Protein AF-A0AAW1WBV0-F1 (afdb_monomer_lite)

pLDDT: mean 77.73, std 15.27, range [37.0, 90.62]

Structure (mmCIF, N/CA/C/O backbone):
data_AF-A0AAW1WBV0-F1
#
_entry.id   AF-A0AAW1WBV0-F1
#
loop_
_atom_site.group_PDB
_atom_site.id
_atom_site.type_symbol
_atom_site.label_atom_id
_atom_site.label_alt_id
_atom_site.label_comp_id
_atom_site.label_asym_id
_atom_site.label_entity_id
_atom_site.label_seq_id
_atom_site.pdbx_PDB_ins_code
_atom_site.Cartn_x
_atom_site.Cartn_y
_atom_site.Cartn_z
_atom_site.occupancy
_atom_site.B_iso_or_equiv
_atom_site.auth_seq_id
_atom_site.auth_comp_id
_atom_site.auth_asym_id
_atom_site.auth_atom_id
_atom_site.pdbx_PDB_model_num
ATOM 1 N N . MET A 1 1 ? 21.674 -4.248 -13.959 1.00 56.50 1 MET A N 1
ATOM 2 C CA . MET A 1 1 ? 20.969 -5.221 -13.102 1.00 56.50 1 MET A CA 1
ATOM 3 C C . MET A 1 1 ? 19.885 -5.857 -13.967 1.00 56.50 1 MET A C 1
ATOM 5 O O . MET A 1 1 ? 18.923 -5.172 -14.277 1.00 56.50 1 MET A O 1
ATOM 9 N N . GLY A 1 2 ? 20.117 -7.059 -14.505 1.00 86.44 2 GLY A N 1
ATOM 10 C CA . GLY A 1 2 ? 19.232 -7.716 -15.482 1.00 86.44 2 GLY A CA 1
ATOM 11 C C . GLY A 1 2 ? 18.183 -8.592 -14.804 1.00 86.44 2 GLY A C 1
ATOM 12 O O . GLY A 1 2 ? 18.344 -9.802 -14.777 1.00 86.44 2 GLY A O 1
ATOM 13 N N . ALA A 1 3 ? 17.177 -7.971 -14.188 1.00 87.50 3 ALA A N 1
ATOM 14 C CA . ALA A 1 3 ? 16.049 -8.687 -13.596 1.00 87.50 3 ALA A CA 1
ATOM 15 C C . ALA A 1 3 ? 14.927 -8.845 -14.631 1.00 87.50 3 ALA A C 1
ATOM 17 O O . ALA A 1 3 ? 14.568 -7.864 -15.282 1.00 87.50 3 ALA A O 1
ATOM 18 N N . ASP A 1 4 ? 14.375 -10.053 -14.745 1.00 87.75 4 ASP A N 1
ATOM 19 C CA . ASP A 1 4 ? 13.264 -10.372 -15.653 1.00 87.75 4 ASP A CA 1
ATOM 20 C C . ASP A 1 4 ? 11.880 -10.030 -15.062 1.00 87.75 4 ASP A C 1
ATOM 22 O O . ASP A 1 4 ? 10.893 -9.959 -15.791 1.00 87.75 4 ASP A O 1
ATOM 26 N N . GLU A 1 5 ? 11.797 -9.767 -13.750 1.00 85.06 5 GLU A N 1
ATOM 27 C CA . GLU A 1 5 ? 10.549 -9.467 -13.038 1.00 85.06 5 GLU A CA 1
ATOM 28 C C . GLU A 1 5 ? 10.728 -8.362 -11.984 1.00 85.06 5 GLU A C 1
ATOM 30 O O . GLU A 1 5 ? 11.795 -8.206 -11.383 1.00 85.06 5 GLU A O 1
ATOM 35 N N . TYR A 1 6 ? 9.651 -7.607 -11.728 1.00 84.31 6 TYR A N 1
ATOM 36 C CA . TYR A 1 6 ? 9.616 -6.517 -10.749 1.00 84.31 6 T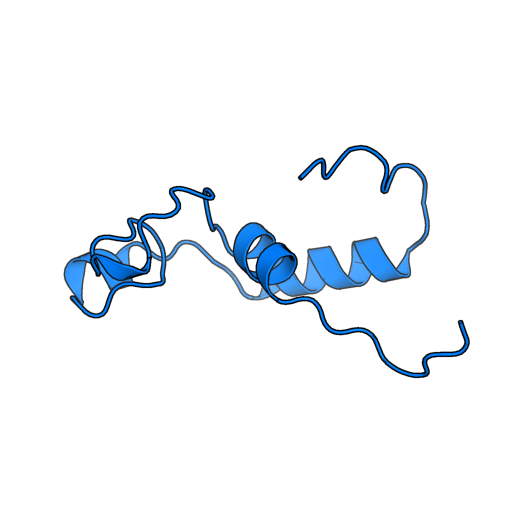YR A CA 1
ATOM 37 C C . TYR A 1 6 ? 8.400 -6.650 -9.827 1.00 84.31 6 TYR A C 1
ATOM 39 O O . TYR A 1 6 ? 7.258 -6.671 -10.286 1.00 84.31 6 TYR A O 1
ATOM 47 N N . GLY A 1 7 ? 8.643 -6.703 -8.516 1.00 85.62 7 GLY A N 1
ATOM 48 C CA . GLY A 1 7 ? 7.597 -6.754 -7.494 1.00 85.62 7 GLY A CA 1
ATOM 49 C C . GLY A 1 7 ? 7.302 -5.380 -6.888 1.00 85.62 7 GLY A C 1
ATOM 50 O O . GLY A 1 7 ? 8.209 -4.707 -6.401 1.00 85.62 7 GLY A O 1
ATOM 51 N N . PHE A 1 8 ? 6.025 -4.988 -6.850 1.00 86.31 8 PHE A N 1
ATOM 52 C CA . PHE A 1 8 ? 5.563 -3.743 -6.225 1.00 86.31 8 PHE A CA 1
ATOM 53 C C . PHE A 1 8 ? 4.615 -4.046 -5.061 1.00 86.31 8 PHE A C 1
ATOM 55 O O . PHE A 1 8 ? 3.437 -4.314 -5.265 1.00 86.31 8 PHE A O 1
ATOM 62 N N . GLY A 1 9 ? 5.134 -3.998 -3.830 1.00 87.25 9 GLY A N 1
ATOM 63 C CA . GLY A 1 9 ? 4.345 -4.198 -2.607 1.00 87.25 9 GLY A CA 1
ATOM 64 C C . GLY A 1 9 ? 3.739 -2.891 -2.098 1.00 87.25 9 GLY A C 1
ATOM 65 O O . GLY A 1 9 ? 2.586 -2.571 -2.373 1.00 87.25 9 GLY A O 1
ATOM 66 N N . SER A 1 10 ? 4.538 -2.091 -1.387 1.00 86.62 10 SER A N 1
ATOM 67 C CA . SER A 1 10 ? 4.088 -0.846 -0.741 1.00 86.62 10 SER A CA 1
ATOM 68 C C . SER A 1 10 ? 3.429 0.139 -1.706 1.00 86.62 10 SER A C 1
ATOM 70 O O . SER A 1 10 ? 2.417 0.745 -1.372 1.00 86.62 10 SER A O 1
ATOM 72 N N . VAL A 1 11 ? 3.970 0.268 -2.920 1.00 87.44 11 VAL A N 1
ATOM 73 C CA . VAL A 1 11 ? 3.447 1.203 -3.926 1.00 87.44 11 VAL A CA 1
ATOM 74 C C . VAL A 1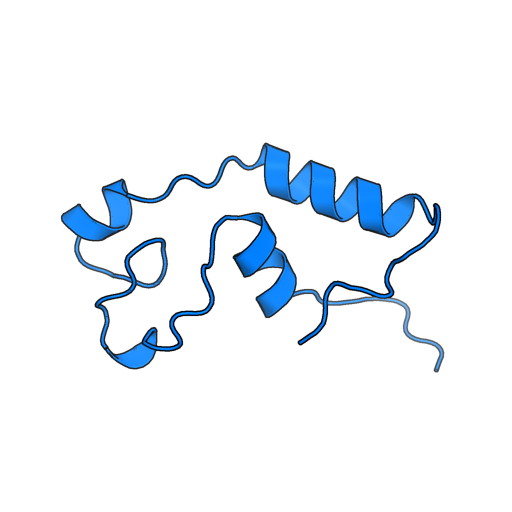 11 ? 2.084 0.750 -4.456 1.00 87.44 11 VAL A C 1
ATOM 76 O O . VAL A 1 11 ? 1.194 1.579 -4.621 1.00 87.44 11 VAL A O 1
ATOM 79 N N . ALA A 1 12 ? 1.871 -0.559 -4.622 1.00 86.88 12 ALA A N 1
ATOM 80 C CA . ALA A 1 12 ? 0.559 -1.091 -4.983 1.00 86.88 12 ALA A CA 1
ATOM 81 C C . ALA A 1 12 ? -0.474 -0.850 -3.869 1.00 86.88 12 ALA A C 1
ATOM 83 O O . ALA A 1 12 ? -1.634 -0.568 -4.152 1.00 86.88 12 ALA A O 1
ATOM 84 N N . MET A 1 13 ? -0.051 -0.887 -2.602 1.00 86.81 13 MET A N 1
ATOM 85 C CA . MET A 1 13 ? -0.937 -0.600 -1.466 1.00 86.81 13 MET A CA 1
ATOM 86 C C . MET A 1 13 ? -1.335 0.877 -1.419 1.00 86.81 13 MET A C 1
ATOM 88 O O . MET A 1 13 ? -2.447 1.211 -1.029 1.00 86.81 13 MET A O 1
ATOM 92 N N . ILE A 1 14 ? -0.428 1.777 -1.801 1.00 87.12 14 ILE A N 1
ATOM 93 C CA . ILE A 1 14 ? -0.721 3.212 -1.902 1.00 87.12 14 ILE A CA 1
ATOM 94 C C . ILE A 1 14 ? -1.712 3.459 -3.041 1.00 87.12 14 ILE A C 1
ATOM 96 O O . ILE A 1 14 ? -2.690 4.174 -2.842 1.00 87.12 14 ILE A O 1
ATOM 100 N N . ALA A 1 15 ? -1.517 2.805 -4.189 1.00 86.50 15 ALA A N 1
ATOM 101 C CA . ALA A 1 15 ? -2.436 2.897 -5.322 1.00 86.50 15 ALA A CA 1
ATOM 102 C C . ALA A 1 15 ? -3.864 2.418 -4.990 1.00 86.50 15 ALA A C 1
ATOM 104 O O . ALA A 1 15 ? -4.812 2.917 -5.583 1.00 86.50 15 ALA A O 1
ATOM 105 N N . THR A 1 16 ? -4.039 1.505 -4.026 1.00 85.19 16 THR A N 1
ATOM 106 C CA . THR A 1 16 ? -5.365 1.063 -3.547 1.00 85.19 16 THR A CA 1
ATOM 107 C C . THR A 1 16 ? -5.933 1.878 -2.382 1.00 85.19 16 THR A C 1
ATOM 109 O O . THR A 1 16 ? -7.052 1.600 -1.952 1.00 85.19 16 THR A O 1
ATOM 112 N N . GLY A 1 17 ? -5.203 2.871 -1.858 1.00 85.62 17 GLY A N 1
ATOM 113 C CA . GLY A 1 17 ? -5.695 3.773 -0.807 1.00 85.62 17 GLY A CA 1
ATOM 114 C C . GLY A 1 17 ? -4.940 3.739 0.527 1.00 85.62 17 GLY A C 1
ATOM 115 O O . GLY A 1 17 ? -5.418 4.297 1.513 1.00 85.62 17 GLY A O 1
ATOM 116 N N . CYS A 1 18 ? -3.762 3.113 0.616 1.00 88.88 18 CYS A N 1
ATOM 117 C CA . CYS A 1 18 ? -2.914 3.228 1.805 1.00 88.88 18 CYS A CA 1
ATOM 118 C C . CYS A 1 18 ? -2.414 4.670 1.995 1.00 88.88 18 CYS A C 1
ATOM 120 O O . CYS A 1 18 ? -1.627 5.176 1.202 1.00 88.88 18 CYS A O 1
ATOM 122 N N . VAL A 1 19 ? -2.794 5.298 3.110 1.00 87.12 19 VAL A N 1
ATOM 123 C CA . VAL A 1 19 ? -2.363 6.659 3.496 1.00 87.12 19 VAL A CA 1
ATOM 124 C C . VAL A 1 19 ? -1.021 6.702 4.238 1.00 87.12 19 VAL A C 1
ATOM 126 O O . VAL A 1 19 ? -0.654 7.723 4.806 1.00 87.12 19 VAL A O 1
ATOM 129 N N . MET A 1 20 ? -0.295 5.580 4.295 1.00 87.69 20 MET A N 1
ATOM 130 C CA . MET A 1 20 ? 0.999 5.469 4.983 1.00 87.69 20 MET A CA 1
ATOM 131 C C . MET A 1 20 ? 0.973 5.904 6.462 1.00 87.69 20 MET A C 1
ATOM 133 O O . MET A 1 20 ? 1.937 6.461 6.971 1.00 87.69 20 MET A O 1
ATOM 137 N N . ALA A 1 21 ? -0.093 5.562 7.195 1.00 86.69 21 ALA A N 1
ATOM 138 C CA . ALA A 1 21 ? -0.214 5.849 8.632 1.00 86.69 21 ALA A CA 1
ATOM 139 C C . ALA A 1 21 ? 0.757 5.044 9.528 1.00 86.69 21 ALA A C 1
ATOM 141 O O . ALA A 1 21 ? 0.913 5.357 10.701 1.00 86.69 21 ALA A O 1
ATOM 142 N N . ARG A 1 22 ? 1.394 3.984 9.001 1.00 89.19 22 ARG A N 1
ATOM 143 C CA . ARG A 1 22 ? 2.387 3.126 9.697 1.00 89.19 22 ARG A CA 1
ATOM 144 C C . ARG A 1 22 ? 1.903 2.431 10.985 1.00 89.19 22 ARG A C 1
ATOM 146 O O . ARG A 1 22 ? 2.710 1.873 11.719 1.00 89.19 22 ARG A O 1
ATOM 153 N N . ILE A 1 23 ? 0.594 2.352 11.202 1.00 89.19 23 ILE A N 1
ATOM 154 C CA . ILE A 1 23 ? -0.045 1.664 12.342 1.00 89.19 23 ILE A CA 1
ATOM 155 C C . ILE A 1 23 ? -0.555 0.254 12.001 1.00 89.19 23 ILE A C 1
ATOM 157 O O . ILE A 1 23 ? -1.456 -0.271 12.651 1.00 89.19 23 ILE A O 1
ATOM 161 N N . CYS A 1 24 ? -0.010 -0.376 10.956 1.00 89.75 24 CYS A N 1
ATOM 162 C CA . CYS A 1 24 ? -0.509 -1.663 10.458 1.00 89.75 24 CYS A CA 1
ATOM 163 C C . CYS A 1 24 ? -0.458 -2.776 11.524 1.00 89.75 24 CYS A C 1
ATOM 165 O O . CYS A 1 24 ? -1.351 -3.610 11.585 1.00 89.75 24 CYS A O 1
ATOM 167 N N . HIS A 1 25 ? 0.542 -2.757 12.410 1.00 90.62 25 HIS A N 1
ATOM 168 C CA . HIS A 1 25 ? 0.708 -3.741 13.487 1.00 90.62 25 HIS A CA 1
ATOM 169 C C . HIS A 1 25 ? -0.328 -3.605 14.618 1.00 90.62 25 HIS A C 1
ATOM 171 O O . HIS A 1 25 ? -0.494 -4.523 15.414 1.00 90.62 25 HIS A O 1
ATOM 177 N N . THR A 1 26 ? -1.027 -2.471 14.705 1.00 87.81 26 THR A N 1
ATOM 178 C CA . THR A 1 26 ? -1.996 -2.175 15.772 1.00 87.81 26 THR A CA 1
ATOM 179 C C . THR A 1 26 ? -3.416 -2.623 15.408 1.00 87.81 26 THR A C 1
ATOM 181 O O . THR A 1 26 ? -4.338 -2.390 16.182 1.00 87.81 26 THR A O 1
ATOM 184 N N . ASN A 1 27 ? -3.625 -3.221 14.227 1.00 84.62 27 ASN A N 1
ATOM 185 C CA . ASN A 1 27 ? -4.937 -3.655 13.718 1.00 84.62 27 ASN A CA 1
ATOM 186 C C . ASN A 1 27 ? -5.993 -2.527 13.611 1.00 84.62 27 ASN A C 1
ATOM 188 O O . ASN A 1 27 ? -7.181 -2.790 13.444 1.00 84.62 27 ASN A O 1
ATOM 192 N N . ASN A 1 28 ? -5.557 -1.265 13.663 1.00 85.12 28 ASN A N 1
ATOM 193 C CA . ASN A 1 28 ? -6.391 -0.057 13.624 1.00 85.12 28 ASN A CA 1
ATOM 194 C C . ASN A 1 28 ? -6.137 0.773 12.350 1.00 85.12 28 ASN A C 1
ATOM 196 O O . ASN A 1 28 ? -6.231 1.998 12.346 1.00 85.12 28 ASN A O 1
ATOM 200 N N . CYS A 1 29 ? -5.754 0.112 11.257 1.00 85.62 29 CYS A N 1
ATOM 201 C CA . CYS A 1 29 ? -5.558 0.755 9.969 1.00 85.62 29 CYS A CA 1
ATOM 202 C C . CYS A 1 29 ? -6.907 1.281 9.439 1.00 85.62 29 CYS A C 1
ATOM 204 O O . CYS A 1 29 ? -7.843 0.500 9.296 1.00 85.62 29 CYS A O 1
ATOM 206 N N . PRO A 1 30 ? -7.023 2.567 9.070 1.00 79.25 30 PRO A N 1
ATOM 207 C CA . PRO A 1 30 ? -8.306 3.147 8.669 1.00 79.25 30 PRO A CA 1
ATOM 208 C C . PRO A 1 30 ? -8.840 2.639 7.321 1.00 79.25 30 PRO A C 1
ATOM 210 O O . PRO A 1 30 ? -9.969 2.970 6.974 1.00 79.25 30 PRO A O 1
ATOM 213 N N . VAL A 1 31 ? -8.030 1.897 6.552 1.00 78.94 31 VAL A N 1
ATOM 214 C CA . VAL A 1 31 ? -8.292 1.618 5.132 1.00 78.94 31 VAL A CA 1
ATOM 215 C C . VAL A 1 31 ? -8.332 0.138 4.759 1.00 78.94 31 VAL A C 1
ATOM 217 O O . VAL A 1 31 ? -9.240 -0.244 4.034 1.00 78.94 31 VAL A O 1
ATOM 220 N N . TRP A 1 32 ? -7.372 -0.705 5.174 1.00 65.62 32 TRP A N 1
ATOM 221 C CA . TRP A 1 32 ? -7.328 -2.078 4.630 1.00 65.62 32 TRP A CA 1
ATOM 222 C C . TRP A 1 32 ? -6.610 -3.140 5.485 1.00 65.62 32 TRP A C 1
ATOM 224 O O . TRP A 1 32 ? -6.990 -4.303 5.439 1.00 65.62 32 TRP A O 1
ATOM 234 N N . CYS A 1 33 ? -5.600 -2.785 6.290 1.00 78.31 33 CYS A N 1
ATOM 235 C CA . CYS A 1 33 ? -4.792 -3.768 7.037 1.00 78.31 33 CYS A CA 1
ATOM 236 C C . CYS A 1 33 ? -5.417 -4.179 8.391 1.00 78.31 33 CYS A C 1
ATOM 238 O O . CYS A 1 33 ? -4.713 -4.569 9.319 1.00 78.31 33 CYS A O 1
ATOM 240 N N . SER A 1 34 ? -6.737 -4.036 8.520 1.00 84.06 34 SER A N 1
ATOM 241 C CA . SER A 1 34 ? -7.490 -4.290 9.747 1.00 84.06 34 SER A CA 1
ATOM 242 C C . SER A 1 34 ? -8.406 -5.500 9.585 1.00 84.06 34 SER A C 1
ATOM 244 O O . SER A 1 34 ? -9.114 -5.624 8.590 1.00 84.06 34 SER A O 1
ATOM 246 N N . GLN A 1 35 ? -8.396 -6.385 10.580 1.00 84.31 35 GLN A N 1
ATOM 247 C CA . GLN A 1 35 ? -9.319 -7.513 10.707 1.00 84.31 35 GLN A CA 1
ATOM 248 C C . GLN A 1 35 ? -10.756 -7.137 11.121 1.00 84.31 35 GLN A C 1
ATOM 250 O O . GLN A 1 35 ? -11.661 -7.839 10.674 1.00 84.31 35 GLN A O 1
ATOM 255 N N . PRO A 1 36 ? -11.026 -6.101 11.953 1.00 85.00 36 PRO A N 1
ATOM 256 C CA . PRO A 1 36 ? -12.408 -5.771 12.304 1.00 85.00 36 PRO A CA 1
ATOM 257 C C . PRO A 1 36 ? -13.226 -5.346 11.075 1.00 85.00 36 PRO A C 1
ATOM 259 O O . PRO A 1 36 ? -12.813 -4.482 10.299 1.00 85.00 36 PRO A O 1
ATOM 262 N N . GLU A 1 37 ? -14.413 -5.942 10.929 1.00 83.62 37 GLU A N 1
ATOM 263 C CA . GLU A 1 37 ? -15.297 -5.785 9.762 1.00 83.62 37 GLU A CA 1
ATOM 264 C C . GLU A 1 37 ? -15.700 -4.320 9.525 1.00 83.62 37 GLU A C 1
ATOM 266 O O . GLU A 1 37 ? -15.758 -3.853 8.391 1.00 83.62 37 GLU A O 1
ATOM 271 N N . GLU A 1 38 ? -15.883 -3.553 10.602 1.00 85.19 38 GLU A N 1
ATOM 272 C CA . GLU A 1 38 ? -16.259 -2.134 10.554 1.00 85.19 38 GLU A CA 1
ATOM 273 C C . GLU A 1 38 ? -15.162 -1.226 9.958 1.00 85.19 38 GLU A C 1
ATOM 275 O O . GLU A 1 38 ? -15.465 -0.191 9.358 1.00 85.19 38 GLU A O 1
ATOM 280 N N . LEU A 1 39 ? -13.886 -1.608 10.101 1.00 82.69 39 LEU A N 1
ATOM 281 C CA . LEU A 1 39 ? -12.753 -0.939 9.454 1.00 82.69 39 LEU A CA 1
ATOM 282 C C . LEU A 1 39 ? -12.561 -1.481 8.034 1.00 82.69 39 LEU A C 1
ATOM 284 O O . LEU A 1 39 ? -12.188 -0.724 7.142 1.00 82.69 39 LEU A O 1
ATOM 288 N N . ARG A 1 40 ? -12.861 -2.764 7.795 1.00 83.12 40 ARG A N 1
ATOM 289 C CA . ARG A 1 40 ? -12.746 -3.400 6.473 1.00 83.12 40 ARG A CA 1
ATOM 290 C C . ARG A 1 40 ? -13.770 -2.868 5.471 1.00 83.12 40 ARG A C 1
ATOM 292 O O . ARG A 1 40 ? -13.448 -2.704 4.297 1.00 83.12 40 ARG A O 1
ATOM 299 N N . ALA A 1 41 ? -14.957 -2.502 5.949 1.00 83.88 41 ALA A N 1
ATOM 300 C CA . ALA A 1 41 ? -15.989 -1.829 5.161 1.00 83.88 41 ALA A CA 1
ATOM 301 C C . ALA A 1 41 ? -15.562 -0.440 4.645 1.00 83.88 41 ALA A C 1
ATOM 303 O O . ALA A 1 41 ? -16.175 0.086 3.721 1.00 83.88 41 ALA A O 1
ATOM 304 N N . ARG A 1 42 ? -14.509 0.163 5.219 1.00 81.25 42 ARG A N 1
ATOM 305 C CA . ARG A 1 42 ? -13.993 1.483 4.817 1.00 81.25 42 ARG A CA 1
ATOM 306 C C . ARG A 1 42 ? -13.014 1.419 3.650 1.00 81.25 42 ARG A C 1
ATOM 308 O O . ARG A 1 42 ? -12.461 2.454 3.291 1.00 81.25 42 ARG A O 1
ATOM 315 N N . PHE A 1 43 ? -12.783 0.239 3.075 1.00 81.25 43 PHE A N 1
ATOM 316 C CA . PHE A 1 43 ? -11.881 0.071 1.946 1.00 81.25 43 PHE A CA 1
ATOM 317 C C . PHE A 1 43 ? -12.429 0.781 0.695 1.00 81.25 43 PHE A C 1
ATOM 319 O O . PHE A 1 43 ? -13.454 0.356 0.162 1.00 81.25 43 PHE A O 1
ATOM 326 N N . PRO A 1 44 ? -11.758 1.837 0.193 1.00 77.25 44 PRO A N 1
ATOM 327 C CA . PRO A 1 44 ? -12.214 2.563 -0.989 1.00 77.25 44 PRO A CA 1
ATOM 328 C C . PRO A 1 44 ? -11.647 1.983 -2.293 1.00 77.25 44 PRO A C 1
ATOM 330 O O . PRO A 1 44 ? -12.018 2.442 -3.369 1.00 77.25 44 PRO A O 1
ATOM 333 N N . GLY A 1 45 ? -10.707 1.033 -2.211 1.00 72.44 45 GLY A N 1
ATOM 334 C CA . GLY A 1 45 ? -9.890 0.623 -3.346 1.00 72.44 45 GLY A CA 1
ATOM 335 C C . GLY A 1 45 ? -10.700 -0.094 -4.421 1.00 72.44 45 GLY A C 1
ATOM 336 O O . GLY A 1 45 ? -11.279 -1.156 -4.184 1.00 72.44 45 GLY A O 1
ATOM 337 N N . VAL A 1 46 ? -10.694 0.457 -5.633 1.00 80.81 46 VAL A N 1
ATOM 338 C CA . VAL A 1 46 ? -11.282 -0.188 -6.807 1.00 80.81 46 VAL A CA 1
ATOM 339 C C . VAL A 1 46 ? -10.154 -0.886 -7.571 1.00 80.81 46 VAL A C 1
ATOM 341 O O . VAL A 1 46 ? -9.083 -0.305 -7.753 1.00 80.81 46 VAL A O 1
ATOM 344 N N . PRO A 1 47 ? -10.345 -2.117 -8.080 1.00 79.62 47 PRO A N 1
ATOM 345 C CA . PRO A 1 47 ? -9.312 -2.802 -8.865 1.00 79.62 47 PRO A CA 1
ATOM 346 C C . PRO A 1 47 ? -8.828 -1.997 -10.089 1.00 79.62 47 PRO A C 1
ATOM 348 O O . PRO A 1 47 ? -7.712 -2.207 -10.561 1.00 79.62 47 PRO A O 1
ATOM 351 N N . GLY A 1 48 ? -9.625 -1.040 -10.581 1.00 84.50 48 GLY A N 1
ATOM 352 C CA . GLY A 1 48 ? -9.247 -0.126 -11.661 1.00 84.50 48 GLY A CA 1
ATOM 353 C C . GLY A 1 48 ? -8.075 0.808 -11.330 1.00 84.50 48 GLY A C 1
ATOM 354 O O . GLY A 1 48 ? -7.292 1.123 -12.230 1.00 84.50 48 GLY A O 1
ATOM 355 N N . ASP A 1 49 ? -7.892 1.194 -10.065 1.00 84.75 49 ASP A N 1
ATOM 356 C CA . ASP A 1 49 ? -6.795 2.081 -9.651 1.00 84.75 49 ASP A CA 1
ATOM 357 C C . ASP A 1 49 ? -5.438 1.370 -9.758 1.00 84.75 49 ASP A C 1
ATOM 359 O O . ASP A 1 49 ? -4.456 1.940 -10.238 1.00 84.75 49 ASP A O 1
ATOM 363 N N . LEU A 1 50 ? -5.403 0.072 -9.432 1.00 84.50 50 LEU A N 1
ATOM 364 C CA . LEU A 1 50 ? -4.226 -0.779 -9.632 1.00 84.50 50 LEU A CA 1
ATOM 365 C C . LEU A 1 50 ? -3.887 -0.957 -11.111 1.00 84.50 50 LEU A C 1
ATOM 367 O O . LEU A 1 50 ? -2.725 -0.858 -11.501 1.00 84.50 50 LEU A O 1
ATOM 371 N N . VAL A 1 51 ? -4.893 -1.208 -11.951 1.00 87.88 51 VAL A N 1
ATOM 372 C CA . VAL A 1 51 ? -4.688 -1.357 -13.399 1.00 87.88 51 VAL A CA 1
ATOM 373 C C . VAL A 1 51 ? -4.157 -0.053 -13.995 1.00 87.88 51 VAL A C 1
ATOM 375 O O . VAL A 1 51 ? -3.195 -0.073 -14.762 1.00 87.88 51 VAL A O 1
ATOM 378 N N . THR A 1 52 ? -4.716 1.086 -13.584 1.00 86.62 52 THR A N 1
ATOM 379 C CA . THR A 1 52 ? -4.240 2.418 -13.984 1.00 86.62 52 THR A CA 1
ATOM 380 C C . THR A 1 52 ? -2.796 2.651 -13.540 1.00 86.62 52 THR A C 1
ATOM 382 O O . THR A 1 52 ? -1.985 3.129 -14.337 1.00 86.62 52 THR A O 1
ATOM 385 N N . PHE A 1 53 ? -2.439 2.246 -12.318 1.00 86.50 53 PHE A N 1
ATOM 386 C CA . PHE A 1 53 ? -1.065 2.300 -11.818 1.00 86.50 53 PHE A CA 1
ATOM 387 C C . PHE A 1 53 ? -0.098 1.479 -12.690 1.00 86.50 53 PHE A C 1
ATOM 389 O O . PHE A 1 53 ? 0.907 2.017 -13.157 1.00 86.50 53 PHE A O 1
ATOM 396 N N . PHE A 1 54 ? -0.413 0.219 -13.005 1.00 87.06 54 PHE A N 1
AT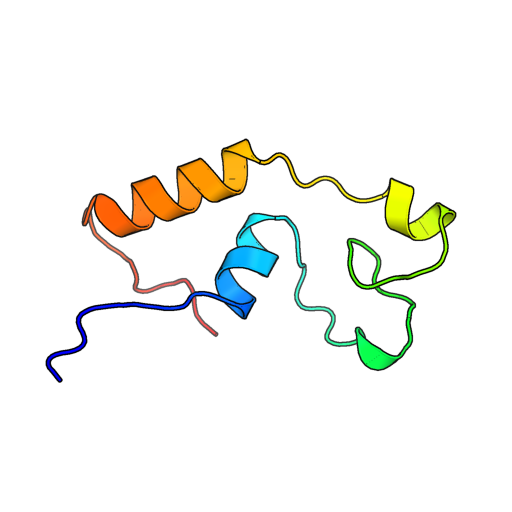OM 397 C CA . PHE A 1 54 ? 0.459 -0.613 -13.846 1.00 87.06 54 PHE A CA 1
ATOM 398 C C . PHE A 1 54 ? 0.534 -0.130 -15.303 1.00 87.06 54 PHE A C 1
ATOM 400 O O . PHE A 1 54 ? 1.600 -0.197 -15.921 1.00 87.06 54 PHE A O 1
ATOM 407 N N . ILE A 1 55 ? -0.556 0.417 -15.852 1.00 87.31 55 ILE A N 1
ATOM 408 C CA . ILE A 1 55 ? -0.553 1.055 -17.178 1.00 87.31 55 ILE A CA 1
ATOM 409 C C . ILE A 1 55 ? 0.347 2.300 -17.175 1.00 87.31 55 ILE A C 1
ATOM 411 O O . ILE A 1 55 ? 1.105 2.500 -18.128 1.00 87.31 55 ILE A O 1
ATOM 415 N N . CYS A 1 56 ? 0.311 3.099 -16.104 1.00 81.88 56 CYS A N 1
ATOM 416 C CA . CYS A 1 56 ? 1.194 4.249 -15.917 1.00 81.88 56 CYS A CA 1
ATOM 417 C C . CYS A 1 56 ? 2.668 3.818 -15.844 1.00 81.88 56 CYS A C 1
ATOM 419 O O . CYS A 1 56 ? 3.498 4.347 -16.587 1.00 81.88 56 CYS A O 1
ATOM 421 N N . CYS A 1 57 ? 2.985 2.790 -15.046 1.00 78.69 57 CYS A N 1
ATOM 422 C CA . CYS A 1 57 ? 4.334 2.223 -14.956 1.00 78.69 57 CYS A CA 1
ATOM 423 C C . CYS A 1 57 ? 4.847 1.689 -16.304 1.00 78.69 57 CYS A C 1
ATOM 425 O O . CYS A 1 57 ? 6.015 1.884 -16.633 1.00 78.69 57 CYS A O 1
ATOM 427 N N . ARG A 1 58 ? 3.981 1.068 -17.116 1.00 71.38 58 ARG A N 1
ATOM 428 C CA . ARG A 1 58 ? 4.328 0.589 -18.466 1.00 71.38 58 ARG A CA 1
ATOM 429 C C . ARG A 1 58 ? 4.559 1.729 -19.467 1.00 71.38 58 ARG A C 1
ATOM 431 O O . ARG A 1 58 ? 5.337 1.578 -20.403 1.00 71.38 58 ARG A O 1
ATOM 438 N N . GLY A 1 59 ? 3.851 2.8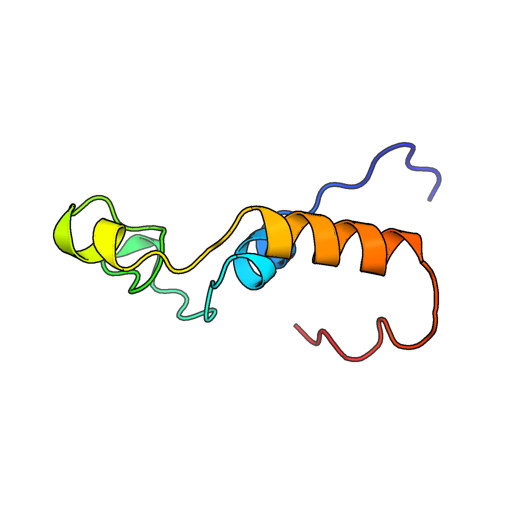49 -19.311 1.00 67.69 59 GLY A N 1
ATOM 439 C CA . GLY A 1 59 ? 3.735 3.908 -20.317 1.00 67.69 59 GLY A CA 1
ATOM 440 C C . GLY A 1 59 ? 4.922 4.866 -20.445 1.00 67.69 59 GLY A C 1
ATOM 441 O O . GLY A 1 59 ? 4.929 5.658 -21.385 1.00 67.69 59 GLY A O 1
ATOM 442 N N . GLY A 1 60 ? 5.908 4.834 -19.541 1.00 56.94 60 GLY A N 1
ATOM 443 C CA . GLY A 1 60 ? 7.190 5.545 -19.683 1.00 56.94 60 GLY A CA 1
ATOM 444 C C . GLY A 1 60 ? 7.124 7.062 -19.944 1.00 56.94 60 GLY A C 1
ATOM 445 O O . GLY A 1 60 ? 8.136 7.664 -20.310 1.00 56.94 60 GLY A O 1
ATOM 446 N N . LYS A 1 61 ? 5.971 7.726 -19.789 1.00 45.59 61 LYS A N 1
ATOM 447 C CA . LYS A 1 61 ? 5.856 9.174 -20.000 1.00 45.59 61 LYS A CA 1
ATOM 448 C C . LYS A 1 61 ? 6.110 9.912 -18.691 1.00 45.59 61 LYS A C 1
ATOM 450 O O . LYS A 1 61 ? 5.194 10.129 -17.918 1.00 45.59 61 LYS A O 1
ATOM 455 N N . ARG A 1 62 ? 7.388 10.289 -18.544 1.00 44.03 62 ARG A N 1
ATOM 456 C CA . ARG A 1 62 ? 7.968 11.438 -17.819 1.00 44.03 62 ARG A CA 1
ATOM 457 C C . ARG A 1 62 ? 7.444 11.673 -16.393 1.00 44.03 62 ARG A C 1
ATOM 459 O O . ARG A 1 62 ? 6.295 12.026 -16.188 1.00 44.03 62 ARG A O 1
ATOM 466 N N . HIS A 1 63 ? 8.387 11.623 -15.450 1.00 42.25 63 HIS A N 1
ATOM 467 C CA . HIS A 1 63 ? 8.255 11.926 -14.018 1.00 42.25 63 HIS A CA 1
ATOM 468 C C . HIS A 1 63 ? 7.799 10.772 -13.110 1.00 42.25 63 HIS A C 1
ATOM 470 O O . HIS A 1 63 ? 6.992 10.966 -12.210 1.00 42.25 63 HIS A O 1
ATOM 476 N N . VAL A 1 64 ? 8.471 9.615 -13.182 1.00 48.06 64 VAL A N 1
ATOM 477 C CA . VAL A 1 64 ? 8.616 8.732 -11.998 1.00 48.06 64 VAL A CA 1
ATOM 478 C C . VAL A 1 64 ? 9.634 9.326 -10.992 1.00 48.06 64 VAL A C 1
ATOM 480 O O . VAL A 1 64 ? 10.462 8.641 -10.413 1.00 48.06 64 VAL A O 1
ATOM 483 N N . GLY A 1 65 ? 9.630 10.655 -10.838 1.00 38.91 65 GLY A N 1
ATOM 484 C CA . GLY A 1 65 ? 10.573 11.422 -10.017 1.00 38.91 65 GLY A CA 1
ATOM 485 C C . GLY A 1 65 ? 9.932 12.089 -8.801 1.00 38.91 65 GLY A C 1
ATOM 486 O O . GLY A 1 65 ? 10.559 12.942 -8.183 1.00 38.91 65 GLY A O 1
ATOM 487 N N . THR A 1 66 ? 8.672 11.777 -8.476 1.00 38.97 66 THR A N 1
ATOM 488 C CA . THR A 1 66 ? 7.975 12.418 -7.342 1.00 38.97 66 THR A CA 1
ATOM 489 C C . THR A 1 66 ? 6.966 11.510 -6.635 1.00 38.97 66 THR A C 1
ATOM 491 O O . THR A 1 66 ? 6.167 11.990 -5.841 1.00 38.97 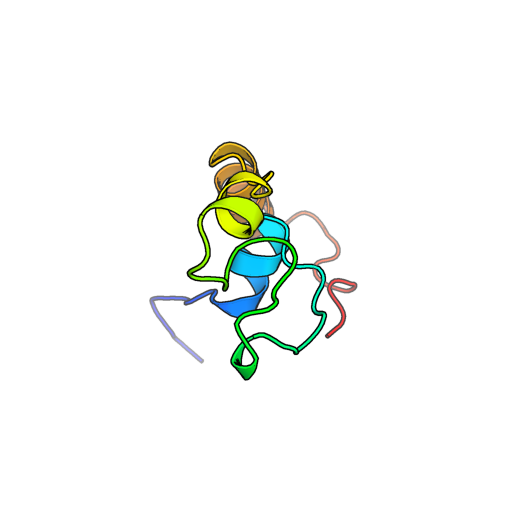66 THR A O 1
ATOM 494 N N . VAL A 1 67 ? 7.032 10.185 -6.822 1.00 46.56 67 VAL A N 1
ATOM 495 C CA . VAL A 1 67 ? 6.596 9.279 -5.742 1.00 46.56 67 VAL A CA 1
ATOM 496 C C . VAL A 1 67 ? 7.795 9.157 -4.807 1.00 46.56 67 VAL A C 1
ATOM 498 O O . VAL A 1 67 ? 8.533 8.179 -4.824 1.00 46.56 67 VAL A O 1
ATOM 501 N N . GLY A 1 68 ? 8.058 10.258 -4.103 1.00 37.00 68 GLY A N 1
ATOM 502 C CA . GLY A 1 68 ? 9.029 10.306 -3.027 1.00 37.00 68 GLY A CA 1
ATOM 503 C C . GLY A 1 68 ? 8.483 9.498 -1.862 1.00 37.00 68 GLY A C 1
ATOM 504 O O . GLY A 1 68 ? 7.510 9.901 -1.224 1.00 37.00 68 GLY A O 1
ATOM 505 N N . ILE A 1 69 ? 9.109 8.351 -1.631 1.00 38.56 69 ILE A N 1
ATOM 506 C CA . ILE A 1 69 ? 9.346 7.847 -0.281 1.00 38.56 69 ILE A CA 1
ATOM 507 C C . ILE A 1 69 ? 10.817 8.065 0.050 1.00 38.56 69 ILE A C 1
ATOM 509 O O . ILE A 1 69 ? 11.644 7.945 -0.883 1.00 38.56 69 ILE A O 1
#

InterPro domains:
  IP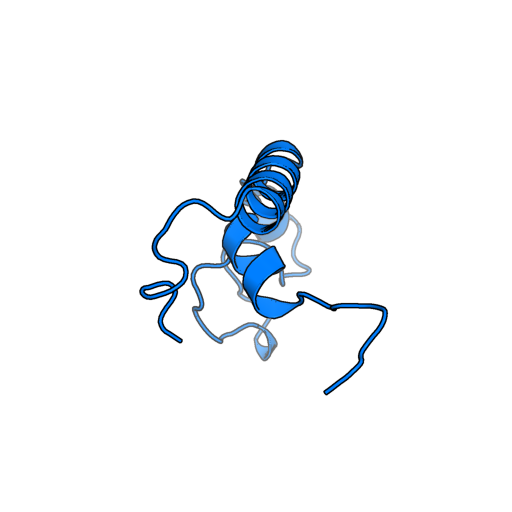R002932 Glutamate synthase domain [PF01645] (1-58)
  IPR013785 Aldolase-type TIM barrel [G3DSA:3.20.20.70] (1-66)

Foldseek 3Di:
DDDPDDDDDPVLVVLQPQPVPVCLVVLVRQEPSHPDVVSNVNHPGDVVSSVVVVCVVVVPPDDPPPVDD

Organism: Rubus argutus (NCBI:txid59490)

Sequence (69 aa):
MGADEYGFGSVAMIATGCVMARICHTNNCPVWCSQPEELRARFPGVPGDLVTFFICCRGGKRHVGTVGI

Secondary structure (DSSP, 8-state):
---S----SHHHHHHTT------GGGT--SSSS--SHHHHTT----HHHHHHHHHHHHH--S-TT----

Radius of gyration: 14.42 Å; chains: 1; bounding box: 37×23×36 Å